Protein AF-A0A072VJ04-F1 (afdb_monomer)

Structure (mmCIF, N/CA/C/O backbone):
data_AF-A0A072VJ04-F1
#
_entry.id   AF-A0A072VJ04-F1
#
loop_
_atom_site.group_PDB
_atom_site.id
_atom_site.type_symbol
_atom_site.label_atom_id
_atom_site.label_alt_id
_atom_site.label_comp_id
_atom_site.label_asym_id
_atom_site.label_entity_id
_atom_site.label_seq_id
_atom_site.pdbx_PDB_ins_code
_atom_site.Cartn_x
_atom_site.Cartn_y
_atom_site.Cartn_z
_atom_site.occupancy
_atom_site.B_iso_or_equiv
_atom_site.auth_seq_id
_atom_site.auth_comp_id
_atom_site.auth_asym_id
_atom_site.auth_atom_id
_atom_site.pdbx_PDB_model_num
ATOM 1 N N . MET A 1 1 ? 7.495 3.640 -18.764 1.00 59.75 1 MET A N 1
ATOM 2 C CA . MET A 1 1 ? 6.842 3.822 -17.450 1.00 59.75 1 MET A CA 1
ATOM 3 C C . MET A 1 1 ? 7.867 3.463 -16.392 1.00 59.75 1 MET A C 1
ATOM 5 O O . MET A 1 1 ? 8.434 2.383 -1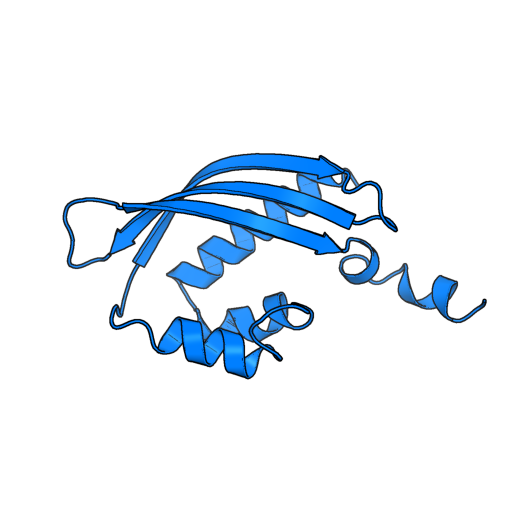6.498 1.00 59.75 1 MET A O 1
ATOM 9 N N . ASP A 1 2 ? 8.149 4.350 -15.440 1.00 77.81 2 ASP A N 1
ATOM 10 C CA . ASP A 1 2 ? 9.096 4.073 -14.356 1.00 77.81 2 ASP A CA 1
ATOM 11 C C . ASP A 1 2 ? 8.572 2.953 -13.436 1.00 77.81 2 ASP A C 1
ATOM 13 O O . ASP A 1 2 ? 7.503 3.117 -12.837 1.00 77.81 2 ASP A O 1
ATOM 17 N N . PRO A 1 3 ? 9.303 1.831 -13.277 1.00 72.06 3 PRO A N 1
ATOM 18 C CA . PRO A 1 3 ? 8.892 0.703 -12.432 1.00 72.06 3 PRO A CA 1
ATOM 19 C C . PRO A 1 3 ? 8.612 1.101 -10.980 1.00 72.06 3 PRO A C 1
ATOM 21 O O . PRO A 1 3 ? 7.693 0.581 -10.348 1.00 72.06 3 PRO A O 1
ATOM 24 N N . ASN A 1 4 ? 9.378 2.068 -10.471 1.00 78.50 4 ASN A N 1
ATOM 25 C CA . ASN A 1 4 ? 9.220 2.628 -9.133 1.00 78.50 4 ASN A CA 1
ATOM 26 C C . ASN A 1 4 ? 7.893 3.395 -8.998 1.00 78.50 4 ASN A C 1
ATOM 28 O O . ASN A 1 4 ? 7.145 3.186 -8.047 1.00 78.50 4 ASN A O 1
ATOM 32 N N . ALA A 1 5 ? 7.557 4.235 -9.982 1.00 81.94 5 ALA A N 1
ATOM 33 C CA . ALA A 1 5 ? 6.301 4.983 -9.980 1.00 81.94 5 ALA A CA 1
ATOM 34 C C . ALA A 1 5 ? 5.085 4.046 -10.060 1.00 81.94 5 ALA A C 1
ATOM 36 O O . ALA A 1 5 ? 4.123 4.224 -9.315 1.00 81.94 5 ALA A O 1
ATOM 37 N N . LEU A 1 6 ? 5.159 3.007 -10.900 1.00 80.94 6 LEU A N 1
ATOM 38 C CA . LEU A 1 6 ? 4.112 1.989 -11.003 1.00 80.94 6 LEU A CA 1
ATOM 39 C C . LEU A 1 6 ? 3.940 1.210 -9.690 1.00 80.94 6 LEU A C 1
ATOM 41 O O . LEU A 1 6 ? 2.819 1.003 -9.233 1.00 80.94 6 LEU A O 1
ATOM 45 N N . SER A 1 7 ? 5.050 0.826 -9.060 1.00 77.56 7 SER A N 1
ATOM 46 C CA . SER A 1 7 ? 5.042 0.100 -7.788 1.00 77.56 7 SER A CA 1
ATOM 47 C C . SER A 1 7 ? 4.448 0.933 -6.651 1.00 77.56 7 SER A C 1
ATOM 49 O O . SER A 1 7 ? 3.627 0.433 -5.887 1.00 77.56 7 SER A O 1
ATOM 51 N N . LYS A 1 8 ? 4.798 2.222 -6.570 1.00 81.81 8 LYS A N 1
ATOM 52 C CA . LYS A 1 8 ? 4.220 3.154 -5.590 1.00 81.81 8 LYS A CA 1
ATOM 53 C C . LYS A 1 8 ? 2.720 3.350 -5.799 1.00 81.81 8 LYS A C 1
ATOM 55 O O . LYS A 1 8 ? 1.969 3.240 -4.836 1.00 81.81 8 LYS A O 1
ATOM 60 N N . ALA A 1 9 ? 2.285 3.559 -7.042 1.00 83.25 9 ALA A N 1
ATOM 61 C CA . ALA A 1 9 ? 0.865 3.680 -7.373 1.00 83.25 9 ALA A CA 1
ATOM 62 C C . ALA A 1 9 ? 0.080 2.405 -7.013 1.00 83.25 9 ALA A C 1
ATOM 64 O O . ALA A 1 9 ? -1.025 2.481 -6.478 1.00 83.25 9 ALA A O 1
ATOM 65 N N . PHE A 1 10 ? 0.669 1.226 -7.245 1.00 81.88 10 PHE A N 1
ATOM 66 C CA . PHE A 1 10 ? 0.076 -0.041 -6.822 1.00 81.88 10 PHE A CA 1
ATOM 67 C C . PHE A 1 10 ? -0.060 -0.131 -5.298 1.00 81.88 10 PHE A C 1
ATOM 69 O O . PHE A 1 10 ? -1.119 -0.518 -4.813 1.00 81.88 10 PHE A O 1
ATOM 76 N N . MET A 1 11 ? 0.978 0.243 -4.540 1.00 83.62 11 MET A N 1
ATOM 77 C CA . MET A 1 11 ? 0.930 0.219 -3.073 1.00 83.62 11 MET A CA 1
ATOM 78 C C . MET A 1 11 ? -0.122 1.182 -2.520 1.00 83.62 11 MET A C 1
ATOM 80 O O . MET A 1 11 ? -0.899 0.801 -1.649 1.00 83.62 11 MET A O 1
ATOM 84 N N . GLU A 1 12 ? -0.203 2.400 -3.052 1.00 83.38 12 GLU A N 1
ATOM 85 C CA . GLU A 1 12 ? -1.215 3.377 -2.641 1.00 83.38 12 GLU A CA 1
ATOM 86 C C . GLU A 1 12 ? -2.638 2.854 -2.883 1.00 83.38 12 GLU A C 1
ATOM 88 O O . GLU A 1 12 ? -3.496 2.914 -1.995 1.00 83.38 1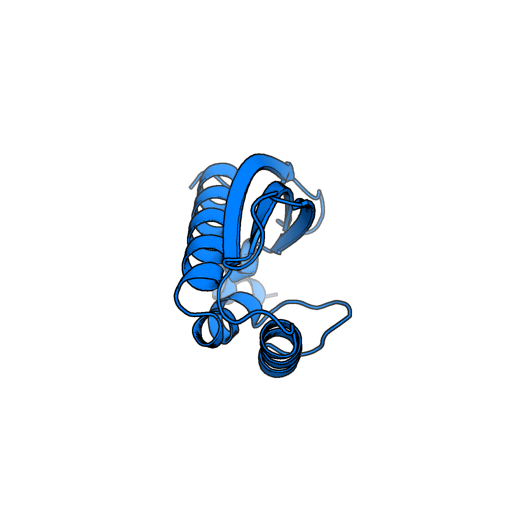2 GLU A O 1
ATOM 93 N N . HIS A 1 13 ? -2.875 2.253 -4.052 1.00 83.38 13 HIS A N 1
ATOM 94 C CA . HIS A 1 13 ? -4.151 1.621 -4.367 1.00 83.38 13 HIS A CA 1
ATOM 95 C C . HIS A 1 13 ? -4.445 0.418 -3.459 1.00 83.38 13 HIS A C 1
ATOM 97 O O . HIS A 1 13 ? -5.574 0.262 -2.988 1.00 83.38 13 HIS A O 1
ATOM 103 N N . TYR A 1 14 ? -3.436 -0.412 -3.184 1.00 84.19 14 TYR A N 1
ATOM 104 C CA . TYR A 1 14 ? -3.534 -1.580 -2.312 1.00 84.19 14 TYR A CA 1
ATOM 105 C C . TYR A 1 14 ? -3.991 -1.190 -0.902 1.00 84.19 14 TYR A C 1
ATOM 107 O O . TYR A 1 14 ? -5.000 -1.714 -0.430 1.00 84.19 14 TYR A O 1
ATOM 115 N N . TYR A 1 15 ? -3.306 -0.243 -0.251 1.00 84.69 15 TYR A N 1
ATOM 116 C CA . TYR A 1 15 ? -3.631 0.171 1.120 1.00 84.69 15 TYR A CA 1
ATOM 117 C C . TYR A 1 15 ? -4.943 0.955 1.205 1.00 84.69 15 TYR A C 1
ATOM 119 O O . TYR A 1 15 ? -5.744 0.704 2.103 1.00 84.69 15 TYR A O 1
ATOM 127 N N . THR A 1 16 ? -5.235 1.812 0.223 1.00 84.50 16 THR A N 1
ATOM 128 C CA . THR A 1 16 ? -6.527 2.516 0.157 1.00 84.50 16 THR A CA 1
ATOM 129 C C . THR A 1 16 ? -7.691 1.531 0.037 1.00 84.50 16 THR A C 1
ATOM 131 O O . THR A 1 16 ? -8.700 1.643 0.738 1.00 84.50 16 THR A O 1
ATOM 134 N N . THR A 1 17 ? -7.552 0.524 -0.828 1.00 82.19 17 THR A N 1
ATOM 135 C CA . THR A 1 17 ? -8.558 -0.535 -0.989 1.00 82.19 17 THR A CA 1
ATOM 136 C C . THR A 1 17 ? -8.636 -1.412 0.261 1.00 82.19 17 THR A C 1
ATOM 138 O O . THR A 1 17 ? -9.711 -1.893 0.604 1.00 82.19 17 THR A O 1
ATOM 141 N N . PHE A 1 18 ? -7.532 -1.584 0.991 1.00 82.25 18 PHE A N 1
ATOM 142 C CA . PHE A 1 18 ? -7.502 -2.345 2.243 1.00 82.25 18 PHE A CA 1
ATOM 143 C C . PHE A 1 18 ? -8.312 -1.684 3.347 1.00 82.25 18 PHE A C 1
ATOM 145 O O . PHE A 1 18 ? -9.035 -2.367 4.073 1.00 82.25 18 PHE A O 1
ATOM 152 N N . ASP A 1 19 ? -8.220 -0.367 3.459 1.00 81.94 19 ASP A N 1
ATOM 153 C CA . ASP A 1 19 ? -8.934 0.375 4.493 1.00 81.94 19 ASP A CA 1
ATOM 154 C C . ASP A 1 19 ? -10.417 0.555 4.155 1.00 81.94 19 ASP A C 1
ATOM 156 O O . ASP A 1 19 ? -11.263 0.533 5.047 1.00 81.94 19 ASP A O 1
ATOM 160 N N . THR A 1 20 ? -10.749 0.699 2.868 1.00 81.44 20 THR A N 1
ATOM 161 C CA . THR A 1 20 ? -12.113 1.035 2.425 1.00 81.44 20 THR A CA 1
ATOM 162 C C . THR A 1 20 ? -12.939 -0.166 1.964 1.00 81.44 20 THR A C 1
ATOM 164 O O . THR A 1 20 ? -14.152 -0.184 2.164 1.00 81.44 20 THR A O 1
ATOM 167 N N . ASN A 1 21 ? -12.327 -1.169 1.323 1.00 77.06 21 ASN A N 1
ATOM 168 C CA . ASN A 1 21 ? -13.040 -2.274 0.679 1.00 77.06 21 ASN A CA 1
ATOM 169 C C . ASN A 1 21 ? -12.169 -3.543 0.539 1.00 77.06 21 ASN A C 1
ATOM 171 O O . ASN A 1 21 ? -11.833 -3.977 -0.568 1.00 77.06 21 ASN A O 1
ATOM 175 N N . ARG A 1 22 ? -11.836 -4.176 1.678 1.00 72.88 22 ARG A N 1
ATOM 176 C CA . ARG A 1 22 ? -11.039 -5.426 1.743 1.00 72.88 22 ARG A CA 1
ATOM 177 C C . ARG A 1 22 ? -11.485 -6.540 0.786 1.00 72.88 22 ARG A C 1
ATOM 179 O O . ARG A 1 22 ? -10.607 -7.202 0.240 1.00 72.88 22 ARG A O 1
ATOM 186 N N . PRO A 1 23 ? -12.786 -6.785 0.535 1.00 73.44 23 PRO A N 1
ATOM 187 C CA . PRO A 1 23 ? -13.204 -7.804 -0.429 1.00 73.44 23 PRO A CA 1
ATOM 188 C C . PRO A 1 23 ? -12.660 -7.577 -1.849 1.00 73.44 23 PRO A C 1
ATOM 190 O O . PRO A 1 23 ? -12.391 -8.539 -2.566 1.00 73.44 23 PRO A O 1
ATOM 193 N N . ASN A 1 24 ? -12.448 -6.320 -2.253 1.00 73.00 24 ASN A N 1
ATOM 194 C CA . ASN A 1 24 ? -11.986 -5.967 -3.597 1.00 73.00 24 ASN A CA 1
ATOM 195 C C . ASN A 1 24 ? -10.470 -6.204 -3.796 1.00 73.00 24 ASN A C 1
ATOM 197 O O . ASN A 1 24 ? -9.985 -6.304 -4.922 1.00 73.00 24 ASN A O 1
ATOM 201 N N . LEU A 1 25 ? -9.712 -6.419 -2.712 1.00 71.00 25 LEU A N 1
ATOM 202 C CA . LEU A 1 25 ? -8.299 -6.813 -2.790 1.00 71.00 25 LEU A CA 1
ATOM 203 C C . LEU A 1 25 ? -8.070 -8.190 -3.412 1.00 71.00 25 LEU A C 1
ATOM 205 O O . LEU A 1 25 ? -6.953 -8.478 -3.845 1.00 71.00 25 LEU A O 1
ATOM 209 N N . ALA A 1 26 ? -9.109 -9.027 -3.503 1.00 65.88 26 ALA A N 1
ATOM 210 C CA . ALA A 1 26 ? -9.030 -10.332 -4.152 1.00 65.88 26 ALA A CA 1
ATOM 211 C C . ALA A 1 26 ? -8.461 -10.236 -5.579 1.00 65.88 26 ALA A C 1
ATOM 213 O O . ALA A 1 26 ? -7.663 -11.078 -5.993 1.00 65.88 26 ALA A O 1
ATOM 214 N N . ALA A 1 27 ? -8.864 -9.204 -6.327 1.00 63.97 27 ALA A N 1
ATOM 215 C CA . ALA A 1 27 ? -8.444 -9.002 -7.709 1.00 63.97 27 ALA A CA 1
ATOM 216 C C . ALA A 1 27 ? -6.970 -8.571 -7.808 1.00 63.97 27 ALA A C 1
ATOM 218 O O . ALA A 1 27 ? -6.247 -9.051 -8.680 1.00 63.97 27 ALA A O 1
ATOM 219 N N . ALA A 1 28 ? -6.500 -7.729 -6.880 1.00 62.25 28 ALA A N 1
ATOM 220 C CA . ALA A 1 28 ? -5.113 -7.260 -6.833 1.00 62.25 28 ALA A CA 1
ATOM 221 C C . ALA A 1 28 ? -4.132 -8.340 -6.331 1.00 62.25 28 ALA A C 1
ATOM 223 O O . ALA A 1 28 ? -2.972 -8.372 -6.736 1.00 62.25 28 ALA A O 1
ATOM 224 N N . LEU A 1 29 ? -4.603 -9.252 -5.474 1.00 62.97 29 LEU A N 1
ATOM 225 C CA . LEU A 1 29 ? -3.805 -10.309 -4.839 1.00 62.97 29 LEU A CA 1
ATOM 226 C C . LEU A 1 29 ? -3.821 -11.649 -5.586 1.00 62.97 29 LEU A C 1
ATOM 228 O O . LEU A 1 29 ? -3.248 -12.628 -5.104 1.00 62.97 29 LEU A O 1
ATOM 232 N N . TYR A 1 30 ? -4.443 -11.706 -6.767 1.00 55.59 30 TYR A N 1
ATOM 233 C CA . TYR A 1 30 ? -4.703 -12.942 -7.516 1.00 55.59 30 TYR A CA 1
ATOM 234 C C . TYR A 1 30 ? -3.445 -13.776 -7.839 1.00 55.59 30 TYR A C 1
ATOM 236 O O . TYR A 1 30 ? -3.553 -14.977 -8.072 1.00 55.59 30 TYR A O 1
ATOM 244 N N . HIS A 1 31 ? -2.247 -13.181 -7.786 1.00 53.09 31 HIS A N 1
ATOM 245 C CA . HIS A 1 31 ? -0.982 -13.831 -8.154 1.00 53.09 31 HIS A CA 1
ATOM 246 C C . HIS A 1 31 ? 0.032 -13.982 -7.000 1.00 53.09 31 HIS A C 1
ATOM 248 O O . HIS A 1 31 ? 1.215 -14.219 -7.250 1.00 53.09 31 HIS A O 1
ATOM 254 N N . CYS A 1 32 ? -0.383 -13.854 -5.734 1.00 47.62 32 CYS A N 1
ATOM 255 C CA . CYS A 1 32 ? 0.531 -14.026 -4.600 1.00 47.62 32 CYS A CA 1
ATOM 256 C C . CYS A 1 32 ? 0.898 -15.513 -4.416 1.00 47.62 32 CYS A C 1
ATOM 258 O O . CYS A 1 32 ? 0.059 -16.332 -4.045 1.00 47.6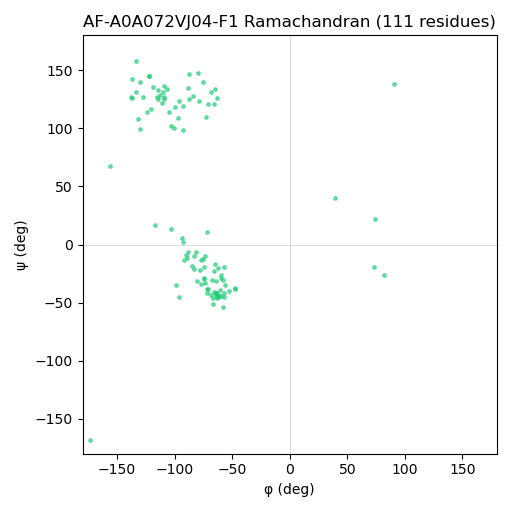2 32 CYS A O 1
ATOM 260 N N . GLN A 1 33 ? 2.149 -15.882 -4.711 1.00 49.50 33 GLN A N 1
ATOM 261 C CA . GLN A 1 33 ? 2.560 -17.288 -4.807 1.00 49.50 33 GLN A CA 1
ATOM 262 C C . GLN A 1 33 ? 3.135 -17.922 -3.535 1.00 49.50 33 GLN A C 1
ATOM 264 O O . GLN A 1 33 ? 3.516 -19.089 -3.605 1.00 49.50 33 GLN A O 1
ATOM 269 N N . ARG A 1 34 ? 3.226 -17.261 -2.370 1.00 44.06 34 ARG A N 1
ATOM 270 C CA . ARG A 1 34 ? 3.808 -17.935 -1.189 1.00 44.06 34 ARG A CA 1
ATOM 271 C C . ARG A 1 34 ? 3.062 -17.670 0.122 1.00 44.06 34 ARG A C 1
ATOM 273 O O . ARG A 1 34 ? 2.846 -16.539 0.526 1.00 44.06 34 ARG A O 1
ATOM 280 N N . GLN A 1 35 ? 2.715 -18.794 0.756 1.00 40.78 35 GLN A N 1
ATOM 281 C CA . GLN A 1 35 ? 2.078 -19.049 2.057 1.00 40.78 35 GLN A CA 1
ATOM 282 C C . GLN A 1 35 ? 0.552 -18.954 2.191 1.00 40.78 35 GLN A C 1
ATOM 284 O O . GLN A 1 35 ? 0.012 -19.706 2.998 1.00 40.78 35 GLN A O 1
ATOM 289 N N . ILE A 1 36 ? -0.169 -18.180 1.377 1.00 46.31 36 ILE A N 1
ATOM 290 C CA . ILE A 1 36 ? -1.641 -18.248 1.332 1.00 46.31 36 ILE A CA 1
ATOM 291 C C . ILE A 1 36 ? -2.073 -18.372 -0.131 1.00 46.31 36 ILE A C 1
ATOM 293 O O . ILE A 1 36 ? -2.069 -17.399 -0.877 1.00 46.31 36 ILE A O 1
ATOM 297 N N . MET A 1 37 ? -2.371 -19.597 -0.573 1.00 45.03 37 MET A N 1
ATOM 298 C CA . MET A 1 37 ? -2.713 -19.869 -1.973 1.00 45.03 37 MET A CA 1
ATOM 299 C C . MET A 1 37 ? -4.089 -19.307 -2.329 1.00 45.03 37 MET A C 1
ATOM 301 O O . MET A 1 37 ? -5.090 -19.745 -1.772 1.00 45.03 37 MET A O 1
ATOM 305 N N . GLY A 1 38 ? -4.144 -18.413 -3.314 1.00 46.72 38 GLY A N 1
ATOM 306 C CA . GLY A 1 38 ? -5.385 -17.932 -3.918 1.00 46.72 38 GLY A CA 1
ATOM 307 C C . GLY A 1 38 ? -5.959 -16.695 -3.230 1.00 46.72 38 GLY A C 1
ATOM 308 O O . GLY A 1 38 ? -6.016 -16.602 -2.003 1.00 46.72 38 GLY A O 1
ATOM 309 N N . SER A 1 39 ? -6.433 -15.755 -4.048 1.00 51.53 39 SER A N 1
ATOM 310 C CA . SER A 1 39 ? -7.067 -14.503 -3.616 1.00 51.53 39 SER A CA 1
ATOM 311 C C . SER A 1 39 ? -8.130 -14.707 -2.537 1.00 51.53 39 SER A C 1
ATOM 313 O O . SER A 1 39 ? -8.198 -13.930 -1.592 1.00 51.53 39 SER A O 1
ATOM 315 N N . GLN A 1 40 ? -8.905 -15.791 -2.630 1.00 54.19 40 GLN A N 1
ATOM 316 C CA . GLN A 1 40 ? -9.932 -16.143 -1.651 1.00 54.19 40 GLN A CA 1
ATOM 317 C C . GLN A 1 40 ? -9.363 -16.456 -0.264 1.00 54.19 40 GLN A C 1
ATOM 319 O O . GLN A 1 40 ? -9.912 -15.988 0.724 1.00 54.19 40 GLN A O 1
ATOM 324 N N . ASN A 1 41 ? -8.251 -17.191 -0.168 1.00 58.06 41 ASN A N 1
ATOM 325 C CA . ASN A 1 41 ? -7.651 -17.524 1.126 1.00 58.06 41 ASN A CA 1
ATOM 326 C C . ASN A 1 41 ? -6.951 -16.313 1.749 1.00 58.06 41 ASN A C 1
ATOM 328 O O . ASN A 1 41 ? -6.950 -16.160 2.971 1.00 58.06 41 ASN A O 1
ATOM 332 N N . ILE A 1 42 ? -6.383 -15.434 0.918 1.00 64.31 42 ILE A N 1
ATOM 333 C CA . ILE A 1 42 ? -5.787 -14.182 1.389 1.00 64.31 42 ILE A CA 1
ATOM 334 C C . ILE A 1 42 ? -6.887 -13.282 1.934 1.00 64.31 42 ILE A C 1
ATOM 336 O O . ILE A 1 42 ? -6.803 -12.872 3.085 1.00 64.31 42 ILE A O 1
ATOM 340 N N . VAL A 1 43 ? -7.961 -13.063 1.170 1.00 64.69 43 VAL A N 1
ATOM 341 C CA . VAL A 1 43 ? -9.125 -12.303 1.641 1.00 64.69 43 VAL A CA 1
ATOM 342 C C . VAL A 1 43 ? -9.706 -12.934 2.897 1.00 64.69 43 VAL A C 1
ATOM 344 O O . VAL A 1 43 ? -9.906 -12.210 3.859 1.00 64.69 43 VAL A O 1
ATOM 347 N N . ALA A 1 44 ? -9.868 -14.259 2.951 1.00 66.62 44 ALA A N 1
ATOM 348 C CA . ALA A 1 44 ? -10.354 -14.954 4.140 1.00 66.62 44 ALA A CA 1
ATOM 349 C C . ALA A 1 44 ? -9.478 -14.675 5.372 1.00 66.62 44 ALA A C 1
ATOM 351 O O . ALA A 1 44 ? -10.001 -14.420 6.456 1.00 66.62 44 ALA A O 1
ATOM 352 N N . LYS A 1 45 ? -8.147 -14.655 5.215 1.00 68.88 45 LYS A N 1
ATOM 353 C CA . LYS A 1 45 ? -7.222 -14.296 6.297 1.00 68.88 45 LYS A CA 1
ATOM 354 C C . LYS A 1 45 ? -7.342 -12.817 6.675 1.00 68.88 45 LYS A C 1
ATOM 356 O O . LYS A 1 45 ? -7.421 -12.511 7.862 1.00 68.88 45 LYS A O 1
ATOM 361 N N . LEU A 1 46 ? -7.428 -11.922 5.692 1.00 66.06 46 LEU A N 1
ATOM 362 C CA . LEU A 1 46 ? -7.618 -10.483 5.902 1.00 66.06 46 LEU A CA 1
ATOM 363 C C . LEU A 1 46 ? -8.972 -10.150 6.561 1.00 66.06 46 LEU A C 1
ATOM 365 O O . LEU A 1 46 ? -9.067 -9.198 7.331 1.00 66.06 46 LEU A O 1
ATOM 369 N N . THR A 1 47 ? -10.016 -10.938 6.299 1.00 66.06 47 THR A N 1
ATOM 370 C CA . THR A 1 47 ? -11.333 -10.824 6.946 1.00 66.06 47 THR A CA 1
ATOM 371 C C . THR A 1 47 ? -11.405 -11.559 8.282 1.00 66.06 47 THR A C 1
ATOM 373 O O . THR A 1 47 ? -12.288 -11.267 9.075 1.00 66.06 47 THR A O 1
ATOM 376 N N . SER A 1 48 ? -10.493 -12.504 8.549 1.00 67.94 48 SER A N 1
ATOM 377 C CA . SER A 1 48 ? -10.421 -13.223 9.833 1.00 67.94 48 SER A CA 1
ATOM 378 C C . SER A 1 48 ? -9.829 -12.387 10.963 1.00 67.94 48 SER A C 1
ATOM 380 O O . SER A 1 48 ? -9.893 -12.786 12.125 1.00 67.94 48 SER A O 1
ATOM 382 N N . PHE A 1 49 ? -9.226 -11.244 10.634 1.00 67.75 49 PHE A N 1
ATOM 383 C CA . PHE A 1 49 ? -8.743 -10.332 11.648 1.00 67.75 49 PHE A CA 1
ATOM 384 C C . PHE A 1 49 ? -9.919 -9.770 12.462 1.00 67.75 49 PHE A C 1
ATOM 386 O O . PHE A 1 49 ? -10.901 -9.321 11.873 1.00 67.75 49 PHE A O 1
ATOM 393 N N . PRO A 1 50 ? -9.825 -9.738 13.803 1.00 65.75 50 PRO A N 1
ATOM 394 C CA . PRO A 1 50 ? -10.937 -9.364 14.682 1.00 65.75 50 PRO A CA 1
ATOM 395 C C . PRO A 1 50 ? -11.290 -7.864 14.649 1.00 65.75 50 PRO A C 1
ATOM 397 O O . PRO A 1 50 ? -12.065 -7.402 15.481 1.00 65.75 50 PRO A O 1
ATOM 400 N N . PHE A 1 51 ? -10.736 -7.092 13.709 1.00 68.94 51 PHE A N 1
ATOM 401 C CA . PHE A 1 51 ? -10.945 -5.653 13.595 1.00 68.94 51 PHE A CA 1
ATOM 402 C C . PHE A 1 51 ? -11.799 -5.290 12.371 1.00 68.94 51 PHE A C 1
ATOM 404 O O . PHE A 1 51 ? -11.471 -5.621 11.225 1.00 68.94 51 PHE A O 1
ATOM 411 N N . GLN A 1 52 ? -12.890 -4.553 12.614 1.00 66.38 52 GLN A N 1
ATOM 412 C CA . GLN A 1 52 ? -13.799 -4.100 11.555 1.00 66.38 52 GLN A CA 1
ATOM 413 C C . GLN A 1 52 ? -13.179 -3.005 10.686 1.00 66.38 52 GLN A C 1
ATOM 415 O O . GLN A 1 52 ? -13.288 -3.061 9.465 1.00 66.38 52 GLN A O 1
ATOM 420 N N . GLN A 1 53 ? -12.479 -2.049 11.299 1.00 73.06 53 GLN A N 1
ATOM 421 C CA . GLN A 1 53 ? -11.916 -0.898 10.603 1.00 73.06 53 GLN A CA 1
ATOM 422 C C . GLN A 1 53 ? -10.470 -0.673 11.040 1.00 73.06 53 GLN A C 1
ATOM 424 O O . GLN A 1 53 ? -10.148 -0.682 12.230 1.00 73.06 53 GLN A O 1
ATOM 429 N N . CYS A 1 54 ? -9.596 -0.504 10.054 1.00 80.75 54 CYS A N 1
ATOM 430 C CA . CYS A 1 54 ? -8.202 -0.147 10.253 1.00 80.75 54 CYS A CA 1
ATOM 431 C C . CYS A 1 54 ? -7.824 0.968 9.284 1.00 80.75 54 CYS A C 1
ATOM 433 O O . CYS A 1 54 ? -8.473 1.126 8.250 1.00 80.75 54 CYS A O 1
ATOM 435 N N . HIS A 1 55 ? -6.776 1.703 9.623 1.00 83.94 55 HIS A N 1
ATOM 436 C CA . HIS A 1 55 ? -6.176 2.707 8.770 1.00 83.94 55 HIS A CA 1
ATOM 437 C C . HIS A 1 55 ? -4.675 2.460 8.653 1.00 83.94 55 HIS A C 1
ATOM 439 O O . HIS A 1 55 ? -3.980 2.340 9.666 1.00 83.94 55 HIS A O 1
ATOM 445 N N . HIS A 1 56 ? -4.183 2.374 7.422 1.00 85.81 56 HIS A N 1
ATOM 446 C CA . HIS A 1 56 ? -2.768 2.235 7.119 1.00 85.81 56 HIS A CA 1
ATOM 447 C C . HIS A 1 56 ? -2.165 3.603 6.798 1.00 85.81 56 HIS A C 1
ATOM 449 O O . HIS A 1 56 ? -2.368 4.154 5.718 1.00 85.81 56 HIS A O 1
ATOM 455 N N . SER A 1 57 ? -1.344 4.116 7.709 1.00 84.81 57 SER A N 1
ATOM 456 C CA . SER A 1 57 ? -0.514 5.296 7.471 1.00 84.81 57 SER A CA 1
ATOM 457 C C . SER A 1 57 ? 0.854 4.857 6.967 1.00 84.81 57 SER A C 1
ATOM 459 O O . SER A 1 57 ? 1.712 4.448 7.749 1.00 84.81 57 SER A O 1
ATOM 461 N N . ILE A 1 58 ? 1.060 4.910 5.652 1.00 86.62 58 ILE A N 1
ATOM 462 C CA . ILE A 1 58 ? 2.327 4.514 5.030 1.00 86.62 58 ILE A CA 1
ATOM 463 C C . ILE A 1 58 ? 3.364 5.628 5.193 1.00 86.62 58 ILE A C 1
ATOM 465 O O . ILE A 1 58 ? 3.142 6.758 4.768 1.00 86.62 58 ILE A O 1
ATOM 469 N N . THR A 1 59 ? 4.509 5.300 5.791 1.00 86.50 59 THR A N 1
ATOM 470 C CA . THR A 1 59 ? 5.591 6.256 6.069 1.00 86.50 59 THR A CA 1
ATOM 471 C C . THR A 1 59 ? 6.658 6.209 4.985 1.00 86.50 59 THR A C 1
ATOM 473 O O . THR A 1 59 ? 7.112 7.250 4.513 1.00 86.50 59 THR A O 1
ATOM 476 N N . THR A 1 60 ? 7.076 5.009 4.573 1.00 87.00 60 THR A N 1
ATOM 477 C CA . THR A 1 60 ? 8.091 4.842 3.528 1.00 87.00 60 THR A CA 1
ATOM 478 C C . THR A 1 60 ? 7.720 3.733 2.555 1.00 87.00 60 THR A C 1
ATOM 480 O O . THR A 1 60 ? 7.186 2.693 2.942 1.00 87.00 60 THR A O 1
ATOM 483 N N . VAL A 1 61 ? 8.035 3.968 1.280 1.00 86.31 61 VAL A N 1
ATOM 484 C CA . VAL A 1 61 ? 7.954 2.978 0.202 1.00 86.31 61 VAL A CA 1
ATOM 485 C C . VAL A 1 61 ? 9.267 3.023 -0.570 1.00 86.31 61 VAL A C 1
ATOM 487 O O . VAL A 1 61 ? 9.523 3.985 -1.302 1.00 86.31 61 VAL A O 1
ATOM 490 N N . ASP A 1 62 ? 10.089 1.992 -0.400 1.00 85.81 62 ASP A N 1
ATOM 491 C CA . ASP A 1 62 ? 11.337 1.809 -1.141 1.00 85.81 62 ASP A CA 1
ATOM 492 C C . ASP A 1 62 ? 11.175 0.695 -2.173 1.00 85.81 62 ASP A C 1
ATOM 494 O O . ASP A 1 62 ? 10.619 -0.360 -1.874 1.00 85.81 62 ASP A O 1
ATOM 498 N N . CYS A 1 63 ? 11.624 0.942 -3.402 1.00 85.00 63 CYS A N 1
ATOM 499 C CA . CYS A 1 63 ? 11.490 0.003 -4.512 1.00 85.00 63 CYS A CA 1
ATOM 500 C C . CYS A 1 63 ? 12.879 -0.364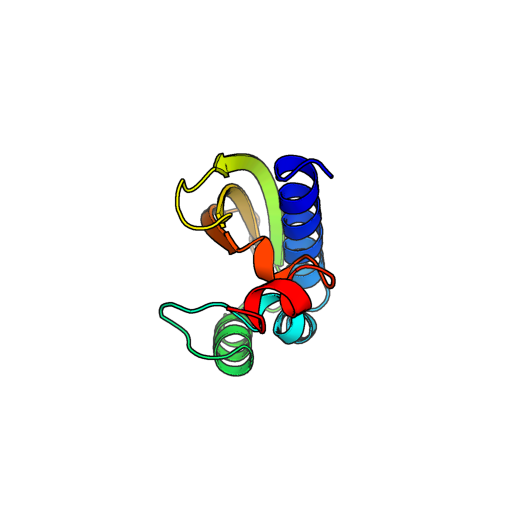 -5.036 1.00 85.00 63 CYS A C 1
ATOM 502 O O . CYS A 1 63 ? 13.588 0.483 -5.576 1.00 85.00 63 CYS A O 1
ATOM 504 N N . GLN A 1 64 ? 13.239 -1.638 -4.916 1.00 83.88 64 GLN A N 1
ATOM 505 C CA . GLN A 1 64 ? 14.524 -2.204 -5.317 1.00 83.88 64 GLN A CA 1
ATOM 506 C C . GLN A 1 64 ? 14.305 -3.197 -6.467 1.00 83.88 64 GLN A C 1
ATOM 508 O O . GLN A 1 64 ? 13.400 -4.033 -6.393 1.00 83.88 64 GLN A O 1
ATOM 513 N N . PRO A 1 65 ? 15.089 -3.155 -7.555 1.00 83.31 65 PRO A N 1
ATOM 514 C CA . PRO A 1 65 ? 15.008 -4.182 -8.590 1.00 83.31 65 PRO A CA 1
ATOM 515 C C . PRO A 1 65 ? 15.412 -5.534 -7.999 1.00 83.31 65 PRO A C 1
ATOM 517 O O . PRO A 1 65 ? 16.481 -5.666 -7.415 1.00 83.31 65 PRO A O 1
ATOM 520 N N . SER A 1 66 ? 14.558 -6.550 -8.147 1.00 78.06 66 SER A N 1
ATOM 521 C CA . SER A 1 66 ? 14.792 -7.867 -7.532 1.00 78.06 66 SER A CA 1
ATOM 522 C C . SER A 1 66 ? 15.887 -8.687 -8.228 1.00 78.06 66 SER A C 1
ATOM 524 O O . SER A 1 66 ? 16.272 -9.745 -7.739 1.00 78.06 66 SER A O 1
ATOM 526 N N . GLY A 1 67 ? 16.363 -8.236 -9.395 1.00 67.56 67 GLY A N 1
ATOM 527 C CA . GLY A 1 67 ? 17.345 -8.940 -10.226 1.00 67.56 67 GLY A CA 1
ATOM 528 C C . GLY A 1 67 ? 16.801 -10.169 -10.970 1.00 67.56 67 GLY A C 1
ATOM 529 O O . GLY A 1 67 ? 17.389 -10.565 -11.971 1.00 67.56 67 GLY A O 1
ATOM 530 N N . ALA A 1 68 ? 15.668 -10.739 -10.546 1.00 58.41 68 ALA A N 1
ATOM 531 C CA . ALA A 1 68 ? 15.007 -11.867 -11.200 1.00 58.41 68 ALA A CA 1
ATOM 532 C C . ALA A 1 68 ? 13.893 -11.385 -12.149 1.00 58.41 68 ALA A C 1
ATOM 534 O O . ALA A 1 68 ? 12.991 -10.676 -11.711 1.00 58.41 68 ALA A O 1
ATOM 535 N N . ASP A 1 69 ? 13.963 -11.761 -13.433 1.00 63.44 69 ASP A N 1
ATOM 536 C CA . 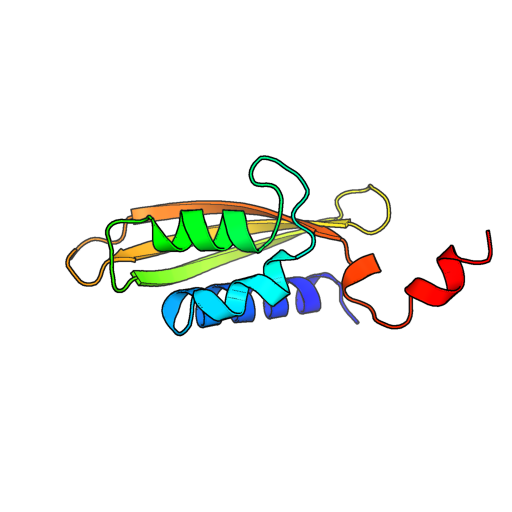ASP A 1 69 ? 12.879 -11.726 -14.442 1.00 63.44 69 ASP A CA 1
ATOM 537 C C . ASP A 1 69 ? 11.921 -10.508 -14.415 1.00 63.44 69 ASP A C 1
ATOM 539 O O . ASP A 1 69 ? 10.709 -10.624 -14.578 1.00 63.44 69 ASP A O 1
ATOM 543 N N . GLY A 1 70 ? 12.444 -9.298 -14.185 1.00 67.56 70 GLY A N 1
ATOM 544 C CA . GLY A 1 70 ? 11.622 -8.081 -14.161 1.00 67.56 70 GLY A CA 1
ATOM 545 C C . GLY A 1 70 ? 10.744 -7.915 -12.911 1.00 67.56 70 GLY A C 1
ATOM 546 O O . GLY A 1 70 ? 9.764 -7.174 -12.942 1.00 67.56 70 GLY A O 1
ATOM 547 N N . GLY A 1 71 ? 11.079 -8.571 -11.800 1.00 74.44 71 GLY A N 1
ATOM 548 C CA . GLY A 1 71 ? 10.448 -8.340 -10.502 1.00 74.44 71 GLY A CA 1
ATOM 549 C C . GLY A 1 71 ? 10.988 -7.098 -9.777 1.00 74.44 71 GLY A C 1
ATOM 550 O O . GLY A 1 71 ? 12.178 -6.779 -9.853 1.00 74.44 71 GLY A O 1
ATOM 551 N N . MET A 1 72 ? 10.128 -6.436 -9.009 1.00 80.56 72 MET A N 1
ATOM 552 C CA . MET A 1 72 ? 10.428 -5.322 -8.113 1.00 80.56 72 MET A CA 1
ATOM 553 C C . MET A 1 72 ? 10.183 -5.757 -6.665 1.00 80.56 72 MET A C 1
ATOM 555 O O . MET A 1 72 ? 9.099 -6.224 -6.324 1.00 80.56 72 MET A O 1
ATOM 559 N N . LEU A 1 73 ? 11.188 -5.605 -5.810 1.00 82.75 73 LEU A N 1
ATOM 560 C CA . LEU A 1 73 ? 11.027 -5.699 -4.365 1.00 82.75 73 LEU A CA 1
ATOM 561 C C . LEU A 1 73 ? 10.557 -4.349 -3.848 1.00 82.75 73 LEU A C 1
ATOM 563 O O . LEU A 1 73 ? 11.168 -3.326 -4.142 1.00 82.75 73 LEU A O 1
ATOM 567 N N . VAL A 1 74 ? 9.479 -4.347 -3.080 1.00 84.31 74 VAL A N 1
ATOM 568 C CA . VAL A 1 74 ? 8.917 -3.134 -2.505 1.00 84.31 74 VAL A CA 1
ATOM 569 C C . VAL A 1 74 ? 8.838 -3.295 -1.003 1.00 84.31 74 VAL A C 1
ATOM 571 O O . VAL A 1 74 ? 8.102 -4.139 -0.490 1.00 84.31 74 VAL A O 1
ATOM 574 N N . PHE A 1 75 ? 9.627 -2.484 -0.311 1.00 85.56 75 PHE A N 1
ATOM 575 C CA . PHE A 1 75 ? 9.632 -2.382 1.135 1.00 85.56 75 PHE A CA 1
ATOM 576 C C . PHE A 1 75 ? 8.682 -1.271 1.536 1.00 85.56 75 PHE A C 1
ATOM 578 O O . PHE A 1 75 ? 8.874 -0.113 1.167 1.00 85.56 75 PHE A O 1
ATOM 585 N N . VAL A 1 76 ? 7.666 -1.636 2.305 1.00 86.94 76 VAL A N 1
ATOM 586 C CA . VAL A 1 76 ? 6.709 -0.688 2.853 1.00 86.94 76 VAL A CA 1
ATOM 587 C C . VAL A 1 76 ? 6.840 -0.687 4.363 1.00 86.94 76 VAL A C 1
ATOM 589 O O . VAL A 1 76 ? 6.758 -1.739 4.999 1.00 86.94 76 VAL A O 1
ATOM 592 N N . SER A 1 77 ? 7.023 0.497 4.938 1.00 87.69 77 SER A N 1
ATOM 593 C CA . SER A 1 77 ? 6.918 0.700 6.379 1.00 87.69 77 SER A CA 1
ATOM 594 C C . SER A 1 77 ? 5.867 1.754 6.686 1.00 87.69 77 SER A C 1
ATOM 596 O O . SER A 1 77 ? 5.679 2.713 5.933 1.00 87.69 77 SER A O 1
ATOM 598 N N . GLY A 1 78 ? 5.157 1.565 7.788 1.00 88.75 78 GLY A N 1
ATOM 599 C CA . GLY A 1 78 ? 4.077 2.453 8.178 1.00 88.75 78 GLY A CA 1
ATOM 600 C C . GLY A 1 78 ? 3.531 2.117 9.549 1.00 88.75 78 GLY A C 1
ATOM 601 O O . GLY A 1 78 ? 4.099 1.303 10.276 1.00 88.75 78 GLY A O 1
ATOM 602 N N . ASN A 1 79 ? 2.398 2.726 9.867 1.00 86.94 79 ASN A N 1
ATOM 603 C CA . ASN A 1 79 ? 1.636 2.448 11.068 1.00 86.94 79 ASN A CA 1
ATOM 604 C C . ASN A 1 79 ? 0.248 1.931 10.687 1.00 86.94 79 ASN A C 1
ATOM 606 O O . ASN A 1 79 ? -0.418 2.493 9.821 1.00 86.94 79 ASN A O 1
ATOM 610 N N . LEU A 1 80 ? -0.190 0.878 11.363 1.00 85.12 80 LEU A N 1
ATOM 611 C CA . LEU A 1 80 ? -1.550 0.373 11.330 1.00 85.12 80 LEU A CA 1
ATOM 612 C C . LEU A 1 80 ? -2.281 0.876 12.567 1.00 85.12 80 LEU A C 1
ATOM 614 O O . LEU A 1 80 ? -1.897 0.543 13.685 1.00 85.12 80 LEU A O 1
ATOM 618 N N . GLN A 1 81 ? -3.338 1.653 12.379 1.00 84.81 81 GLN A N 1
ATOM 619 C CA . GLN A 1 81 ? -4.204 2.079 13.469 1.00 84.81 81 GLN A CA 1
ATOM 620 C C . GLN A 1 81 ? -5.553 1.378 13.363 1.00 84.81 81 GLN A C 1
ATOM 622 O O . GLN A 1 81 ? -6.200 1.411 12.318 1.00 84.81 81 GLN A O 1
ATOM 627 N N . LEU A 1 82 ? -5.984 0.730 14.441 1.00 82.62 82 LEU A N 1
ATOM 628 C CA . LEU A 1 82 ? -7.330 0.174 14.540 1.00 82.62 82 LEU A CA 1
ATOM 629 C C . LEU A 1 82 ? -8.278 1.248 15.072 1.00 82.62 82 LEU A C 1
ATOM 631 O O . LEU A 1 82 ? -7.876 2.073 15.885 1.00 82.62 82 LEU A O 1
ATOM 635 N N . ALA A 1 83 ? -9.539 1.238 14.635 1.00 77.81 83 ALA A N 1
ATOM 636 C CA . ALA A 1 83 ? -10.512 2.251 15.061 1.00 77.81 83 ALA A CA 1
ATOM 637 C C . ALA A 1 83 ? -10.749 2.281 16.586 1.00 77.81 83 ALA A C 1
ATOM 639 O O . ALA A 1 83 ? -11.109 3.323 17.126 1.00 77.81 83 ALA A O 1
ATOM 640 N N . ASP A 1 84 ? -10.526 1.153 17.264 1.00 75.00 84 ASP A N 1
ATOM 641 C CA . ASP A 1 84 ? -10.693 1.005 18.715 1.00 75.00 84 ASP A CA 1
ATOM 642 C C . ASP A 1 84 ? -9.405 1.324 19.506 1.00 75.00 84 ASP A C 1
ATOM 644 O O . ASP A 1 84 ? -9.432 1.438 20.728 1.00 75.00 84 ASP A O 1
ATOM 648 N N . GLU A 1 85 ? -8.265 1.515 18.826 1.00 76.31 85 GLU A N 1
ATOM 649 C CA . GLU A 1 85 ? -6.972 1.756 19.470 1.00 76.31 85 GLU A CA 1
ATOM 650 C C . GLU A 1 85 ? -6.469 3.192 19.269 1.00 76.31 85 GLU A C 1
ATOM 652 O O . GLU A 1 85 ? -6.379 3.727 18.161 1.00 76.31 85 GLU A O 1
ATOM 657 N N . GLN A 1 86 ? -6.056 3.823 20.372 1.00 70.06 86 GLN A N 1
ATOM 658 C CA . GLN A 1 86 ? -5.470 5.168 20.335 1.00 70.06 86 GLN A CA 1
ATOM 659 C C . GLN A 1 86 ? -4.034 5.187 19.795 1.00 70.06 86 GLN A C 1
ATOM 661 O O . GLN A 1 86 ? -3.557 6.237 19.367 1.00 70.06 86 GLN A O 1
ATOM 666 N N . HIS A 1 87 ? -3.348 4.042 19.800 1.00 76.88 87 HIS A N 1
ATOM 667 C CA . HIS A 1 87 ? -1.963 3.924 19.357 1.00 76.88 87 HIS A CA 1
ATOM 668 C C . HIS A 1 87 ? -1.884 3.086 18.083 1.00 76.88 87 HIS A C 1
ATOM 670 O O . HIS A 1 87 ? -2.395 1.972 18.027 1.00 76.88 87 HIS A O 1
ATOM 676 N N . GLY A 1 88 ? -1.214 3.620 17.063 1.00 77.50 88 GLY A N 1
ATOM 677 C CA . GLY A 1 88 ? -0.890 2.860 15.860 1.00 77.50 88 GLY A CA 1
ATOM 678 C C . GLY A 1 88 ? 0.261 1.886 16.112 1.00 77.50 88 GLY A C 1
ATOM 679 O O . GLY A 1 88 ? 1.246 2.231 16.767 1.00 77.50 88 GLY A O 1
ATOM 680 N N . GLN A 1 89 ? 0.161 0.681 15.561 1.00 82.56 89 GLN A N 1
ATOM 681 C CA . GLN A 1 89 ? 1.225 -0.315 15.574 1.00 82.56 89 GLN A CA 1
ATOM 682 C C . GLN A 1 89 ? 2.134 -0.134 14.362 1.00 82.56 89 GLN A C 1
ATOM 684 O O . GLN A 1 89 ? 1.652 0.006 13.2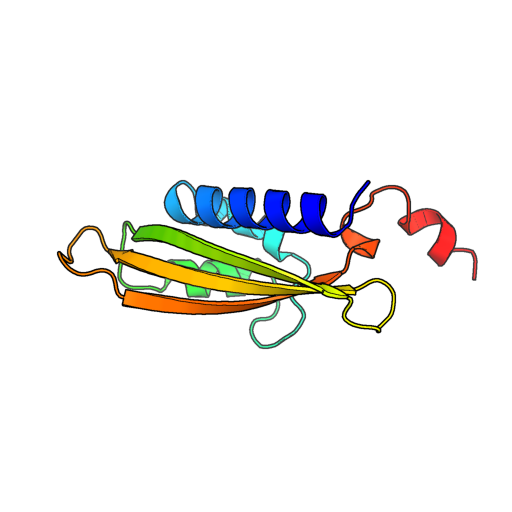40 1.00 82.56 89 GLN A O 1
ATOM 689 N N . GLN A 1 90 ? 3.450 -0.169 14.559 1.00 84.44 90 GLN A N 1
ATOM 690 C CA . GLN A 1 90 ? 4.385 -0.135 13.437 1.00 84.44 90 GLN A CA 1
ATOM 691 C C . GLN A 1 90 ? 4.292 -1.435 12.634 1.00 84.44 90 GLN A C 1
ATOM 693 O O . GLN A 1 90 ? 4.344 -2.532 13.190 1.00 84.44 90 GLN A O 1
ATOM 698 N N . ILE A 1 91 ? 4.183 -1.299 11.317 1.00 83.19 91 ILE A N 1
ATOM 699 C CA . ILE A 1 91 ? 4.121 -2.402 10.365 1.00 83.19 91 ILE A CA 1
ATOM 700 C C . ILE A 1 91 ? 5.253 -2.290 9.350 1.00 83.19 91 ILE A C 1
ATOM 702 O O . ILE A 1 91 ? 5.640 -1.201 8.919 1.00 83.19 91 ILE A O 1
ATOM 706 N N . MET A 1 92 ? 5.766 -3.447 8.943 1.00 81.56 92 MET A N 1
ATOM 707 C CA . MET A 1 92 ? 6.742 -3.567 7.872 1.00 81.56 92 MET A CA 1
ATOM 708 C C . MET A 1 92 ? 6.357 -4.742 6.984 1.00 81.56 92 MET A C 1
ATOM 710 O O . MET A 1 92 ? 6.178 -5.860 7.467 1.00 81.56 92 MET A O 1
ATOM 714 N N . PHE A 1 93 ? 6.246 -4.485 5.686 1.00 81.69 93 PHE A N 1
ATOM 715 C CA . PHE A 1 93 ? 5.904 -5.489 4.693 1.00 81.69 93 PHE A CA 1
ATOM 716 C C . PHE A 1 93 ? 6.884 -5.450 3.528 1.00 81.69 93 PHE A C 1
ATOM 718 O O . PHE A 1 93 ? 7.289 -4.386 3.061 1.00 81.69 93 PHE A O 1
ATOM 725 N N . LEU A 1 94 ? 7.239 -6.640 3.050 1.00 79.94 94 LEU A N 1
ATOM 726 C CA . LEU A 1 94 ? 8.013 -6.826 1.835 1.00 79.94 94 LEU A CA 1
ATOM 727 C C . LEU A 1 94 ? 7.112 -7.448 0.775 1.00 79.94 94 LEU A C 1
ATOM 729 O O . LEU A 1 94 ? 6.585 -8.545 0.961 1.00 79.94 94 LEU A O 1
ATOM 733 N N . PHE A 1 95 ? 6.977 -6.759 -0.350 1.00 78.44 95 PHE A N 1
ATOM 734 C CA . PHE A 1 95 ? 6.248 -7.242 -1.509 1.00 78.44 95 PHE A CA 1
ATOM 735 C C . PHE A 1 95 ? 7.221 -7.568 -2.634 1.00 78.44 95 PHE A C 1
ATOM 737 O O . PHE A 1 95 ? 8.124 -6.791 -2.932 1.00 78.44 95 PHE A O 1
ATOM 744 N N . LEU A 1 96 ? 7.010 -8.705 -3.292 1.00 78.19 96 LEU A N 1
ATOM 745 C CA . LEU A 1 96 ? 7.640 -9.006 -4.572 1.00 78.19 96 LEU A CA 1
ATOM 746 C C . LEU A 1 96 ? 6.597 -8.792 -5.670 1.00 78.19 96 LEU A C 1
ATOM 748 O O . LEU A 1 96 ? 5.711 -9.622 -5.872 1.00 78.19 96 LEU A O 1
ATOM 752 N N . LEU A 1 97 ? 6.695 -7.658 -6.353 1.00 75.81 97 LEU A N 1
ATOM 753 C CA . LEU A 1 97 ? 5.860 -7.299 -7.48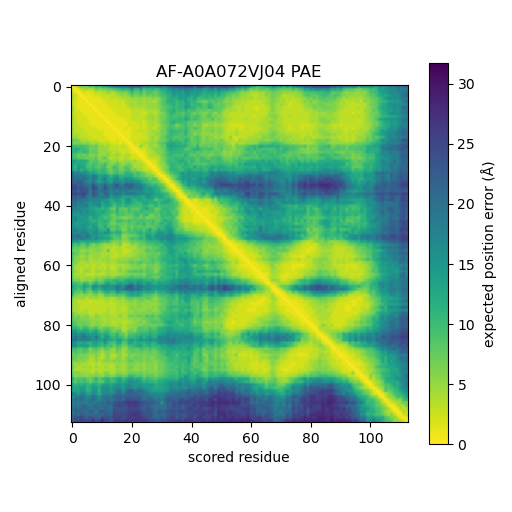9 1.00 75.81 97 LEU A CA 1
ATOM 754 C C . LEU A 1 97 ? 6.478 -7.843 -8.765 1.00 75.81 97 LEU A C 1
ATOM 756 O O . LEU A 1 97 ? 7.626 -7.559 -9.082 1.00 75.81 97 LEU A O 1
ATOM 760 N N . ASN A 1 98 ? 5.707 -8.605 -9.525 1.00 74.62 98 ASN A N 1
ATOM 761 C CA . ASN 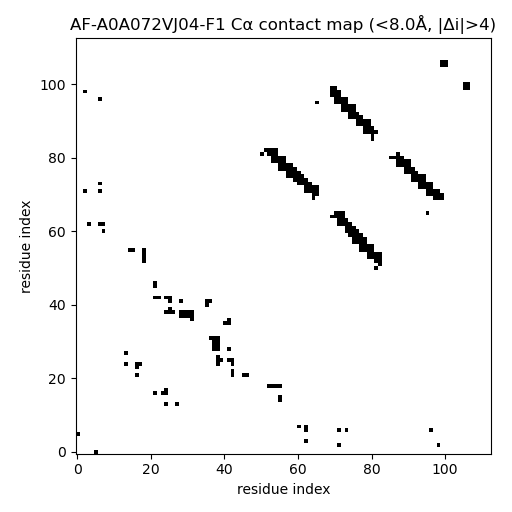A 1 98 ? 6.172 -9.148 -10.788 1.00 74.62 98 ASN A CA 1
ATOM 762 C C . ASN A 1 98 ? 5.601 -8.289 -11.927 1.00 74.62 98 ASN A C 1
ATOM 764 O O . ASN A 1 98 ? 4.420 -8.397 -12.262 1.00 74.62 98 ASN A O 1
ATOM 768 N N . LEU A 1 99 ? 6.415 -7.373 -12.470 1.00 67.75 99 LEU A N 1
ATOM 769 C CA . LEU A 1 99 ? 5.947 -6.337 -13.407 1.00 67.75 99 LEU A CA 1
ATOM 770 C C . LEU A 1 99 ? 5.440 -6.923 -14.731 1.00 67.75 99 LEU A C 1
ATOM 772 O O . LEU A 1 99 ? 4.598 -6.309 -15.384 1.00 67.75 99 LEU A O 1
ATOM 776 N N . LEU A 1 100 ? 5.872 -8.138 -15.087 1.00 63.53 100 LEU A N 1
ATOM 777 C CA . LEU A 1 100 ? 5.366 -8.880 -16.246 1.00 63.53 100 LEU A CA 1
ATOM 778 C C . LEU A 1 100 ? 3.856 -9.161 -16.169 1.00 63.53 100 LEU A C 1
ATOM 780 O O . LEU A 1 100 ? 3.196 -9.227 -17.201 1.00 63.53 100 LEU A O 1
ATOM 784 N N . PHE A 1 101 ? 3.290 -9.281 -14.964 1.00 57.47 101 PHE A N 1
ATOM 785 C CA . PHE A 1 101 ? 1.850 -9.486 -14.760 1.00 57.47 101 PHE A CA 1
ATOM 786 C C . PHE A 1 101 ? 1.065 -8.175 -14.635 1.00 57.47 101 PHE A C 1
ATOM 788 O O . PHE A 1 101 ? -0.163 -8.191 -14.673 1.00 57.47 101 PHE A O 1
ATOM 795 N N . MET A 1 102 ? 1.757 -7.043 -14.486 1.00 55.34 102 MET A N 1
ATOM 796 C CA . MET A 1 102 ? 1.144 -5.716 -14.377 1.00 55.34 102 MET A CA 1
ATOM 797 C C . MET A 1 102 ? 1.009 -5.008 -15.728 1.00 55.34 102 MET A C 1
ATOM 799 O O . MET A 1 102 ? 0.287 -4.018 -15.825 1.00 55.34 102 MET A O 1
ATOM 803 N N . ASN A 1 103 ? 1.678 -5.510 -16.768 1.00 47.72 103 ASN A N 1
ATOM 804 C CA . ASN A 1 103 ? 1.621 -4.950 -18.109 1.00 47.72 103 ASN A CA 1
ATOM 805 C C . ASN A 1 103 ? 0.741 -5.841 -19.007 1.00 47.72 103 ASN A C 1
ATOM 807 O O . ASN A 1 103 ? 1.131 -6.975 -19.294 1.00 47.72 103 ASN A O 1
ATOM 811 N N . PRO A 1 104 ? -0.425 -5.372 -19.491 1.00 50.06 104 PRO A N 1
ATOM 812 C CA . PRO A 1 104 ? -1.297 -6.186 -20.343 1.00 50.06 104 PRO A CA 1
ATOM 813 C C . PRO A 1 104 ? -0.630 -6.592 -21.672 1.00 50.06 104 PRO A C 1
ATOM 815 O O . PRO A 1 104 ? -1.037 -7.578 -22.277 1.00 50.06 104 PRO A O 1
ATOM 818 N N . PHE A 1 105 ? 0.423 -5.880 -22.093 1.00 46.84 105 PHE A N 1
ATOM 819 C CA . PHE A 1 105 ? 1.155 -6.107 -23.344 1.00 46.84 105 PHE A CA 1
ATOM 820 C C . PHE A 1 105 ? 2.239 -7.200 -23.283 1.00 46.84 105 PHE A C 1
ATOM 822 O O . PHE A 1 105 ? 2.610 -7.746 -24.316 1.00 46.84 105 PHE A O 1
ATOM 829 N N . SER A 1 106 ? 2.756 -7.567 -22.1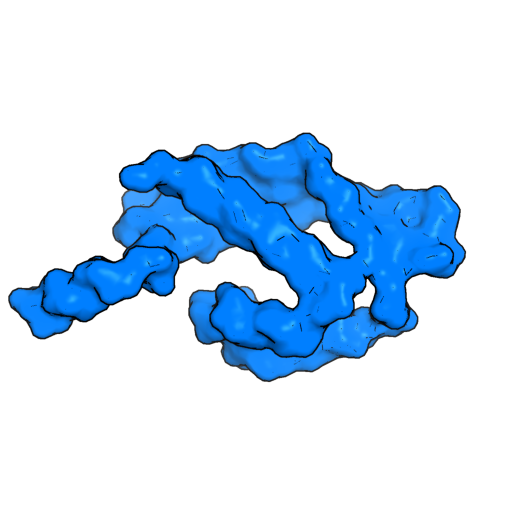05 1.00 50.53 106 SER A N 1
ATOM 830 C CA . SER A 1 106 ? 3.890 -8.512 -22.011 1.00 50.53 106 SER A CA 1
ATOM 831 C C . SER A 1 106 ? 3.486 -9.989 -22.129 1.00 50.53 106 SER A C 1
ATOM 833 O O . SER A 1 106 ? 4.348 -10.864 -22.195 1.00 50.53 106 SER A O 1
ATOM 835 N N . ARG A 1 107 ? 2.180 -10.288 -22.176 1.00 49.56 107 ARG A N 1
ATOM 836 C CA . ARG A 1 107 ? 1.655 -11.662 -22.232 1.00 49.56 107 ARG A CA 1
ATOM 837 C C . ARG A 1 107 ? 1.748 -12.300 -23.625 1.00 49.56 107 ARG A C 1
ATOM 839 O O . ARG A 1 107 ? 1.733 -13.526 -23.708 1.00 49.56 107 ARG A O 1
ATOM 846 N N . GLU A 1 108 ? 1.834 -11.508 -24.696 1.00 45.78 108 GLU A N 1
ATOM 847 C CA . GLU A 1 108 ? 1.931 -12.038 -26.069 1.00 45.78 108 GLU A CA 1
ATOM 848 C C . GLU A 1 108 ? 3.354 -12.479 -26.444 1.00 45.78 108 GLU A C 1
ATOM 850 O O . GLU A 1 108 ? 3.514 -13.488 -27.125 1.00 45.78 108 GLU A O 1
ATOM 855 N N . GLU A 1 109 ? 4.391 -11.832 -25.909 1.00 44.59 109 GLU A N 1
ATOM 856 C CA . GLU A 1 109 ? 5.794 -12.163 -26.219 1.00 44.59 109 GLU A CA 1
ATOM 857 C C . GLU A 1 109 ? 6.278 -13.459 -25.539 1.00 44.59 109 GLU A C 1
ATOM 859 O O . GLU A 1 109 ? 7.123 -14.170 -26.079 1.00 44.59 109 GLU A O 1
ATOM 864 N N . LEU A 1 110 ? 5.719 -13.826 -24.376 1.00 44.62 110 LEU A N 1
ATOM 865 C CA . LEU A 1 110 ? 6.108 -15.052 -23.658 1.00 44.62 110 LEU A CA 1
ATOM 866 C C . LEU A 1 110 ? 5.404 -16.319 -24.181 1.00 44.62 110 LEU A C 1
ATOM 868 O O . LEU A 1 110 ? 5.771 -17.424 -23.799 1.00 44.62 110 LEU A O 1
ATOM 872 N N . LYS A 1 111 ? 4.392 -16.179 -25.051 1.00 44.19 111 LYS A N 1
ATOM 873 C CA . LYS A 1 111 ? 3.753 -17.309 -25.751 1.00 44.19 111 LYS A CA 1
ATOM 874 C C . LYS A 1 111 ? 4.439 -17.673 -27.073 1.00 44.19 111 LYS A C 1
ATOM 876 O O . LYS A 1 111 ? 4.058 -18.673 -27.674 1.00 44.19 111 LYS A O 1
ATOM 881 N N . MET A 1 112 ? 5.417 -16.882 -27.521 1.00 44.81 112 MET A N 1
ATOM 882 C CA . MET A 1 112 ? 6.171 -17.110 -28.761 1.00 44.81 112 MET A CA 1
ATOM 883 C C . MET A 1 112 ? 7.580 -17.694 -28.544 1.00 44.81 112 MET A C 1
ATOM 885 O O . MET A 1 112 ? 8.376 -17.718 -29.483 1.00 44.81 112 MET A O 1
ATOM 889 N N . ARG A 1 113 ? 7.899 -18.188 -27.342 1.00 40.38 113 ARG A N 1
ATOM 890 C CA . ARG A 1 113 ? 9.140 -18.925 -27.060 1.00 40.38 113 ARG A CA 1
ATOM 891 C C . ARG A 1 113 ? 8.863 -20.323 -26.534 1.00 40.38 113 ARG A C 1
ATOM 893 O O . ARG A 1 113 ? 7.920 -20.461 -25.727 1.00 40.38 113 ARG A O 1
#

pLDDT: mean 70.8, std 13.98, range [40.38, 88.75]

InterPro domains:
  IPR002075 Nuclear transport factor 2 domain [PF02136] (7-97)
  IPR018222 Nuclear transport factor 2, eukaryote [PS50177] (6-113)
  IPR018222 Nuclear transport factor 2, eukaryote [cd00780] (2-86)
  IPR032710 NTF2-like domain superfamily [SSF54427] (3-97)
  IPR045875 Nuclear transport factor 2 [PTHR12612] (2-97)

Organism: Medicago truncatula (NCBI:txid3880)

Mean predicted aligned error: 10.62 Å

Nearest PDB structures (foldseek):
  1gyb-assembly2_C  TM=8.822E-01  e=1.516E-07  Saccharomyces cerevisiae
  4j9a-assembly1_A  TM=6.205E-01  e=4.167E-02  Pseudomonas aeruginosa PAO1
  2b1x-assembly1_B  TM=5.968E-01  e=5.289E-01  Rhodococcus sp. NCIMB 12038
  1sr9-assembly1_B  TM=6.059E-01  e=7.604E-01  Mycobacterium tuberculosis
  5woe-assembly1_A  TM=4.382E-01  e=1.572E+00  Homo sapiens

Radius of gyration: 15.42 Å; Cα contacts (8 Å, |Δi|>4): 152; chains: 1; bounding box: 31×26×49 Å

Foldseek 3Di:
DDPQVVVVVLVVVLQVCLQPPLLVCQVVCQPPDPDQHHSVSVSVVSVPPPAPGKHWAWDDWDWDQPPPQQKIKIWIWTWIGTPPDPDTDIDIDIDTHRVCVVDPPNVVVVVVD

Secondary structure (DSSP, 8-state):
--HHHHHHHHHHHHHHHHHH-GGGHHHHTTT--SSS-SHHHHHHHHHSSS-S-EEEEEEEEEEEE-SSTTEEEEEEEEEEEETT-SSPEEEEEEEEEEGGGT-TTTTTGGG--

Solvent-accessible surface area (backbone atoms only — not comparable to full-atom values): 6697 Å² total; per-residue (Å²): 132,61,68,59,60,54,50,49,54,49,50,55,52,51,50,54,34,53,49,75,40,48,81,65,44,29,73,80,41,56,77,52,85,76,96,46,76,44,20,68,50,42,39,50,54,67,66,64,47,97,64,94,49,49,43,74,49,75,74,46,79,49,71,44,79,58,84,51,92,66,25,36,32,35,42,36,33,29,30,43,26,40,81,90,45,95,62,60,45,82,45,77,48,79,42,81,44,55,48,60,79,74,39,90,74,55,62,64,66,67,72,76,109

Sequence (113 aa):
MDPNALSKAFMEHYYTTFDTNRPNLAAALYHCQRQIMGSQNIVAKLTSFPFQQCHHSITTVDCQPSGADGGMLVFVSGNLQLADEQHGQQIMFLFLLNLLFMNPFSREELKMR